Protein AF-A0A553V5G2-F1 (afdb_monomer_lite)

Secondary structure (DSSP, 8-state):
-HHHHHHHSTT---EEEE-GGG--HHHHHHHHSSS--EEEEPPPTTPPPBPPPPPPPTT--SPPPS--SBPPPHHHHHH-TT--EEEEEETTTTS--S-PEEEEEE--SS-STTSSSSSSSS--

Structure (mmCIF, N/CA/C/O backbone):
data_AF-A0A553V5G2-F1
#
_entry.id   AF-A0A553V5G2-F1
#
loop_
_atom_site.group_PDB
_atom_site.id
_atom_site.type_symbol
_atom_site.label_atom_id
_atom_site.label_alt_id
_atom_site.label_comp_id
_atom_site.label_asym_id
_atom_site.label_entity_id
_atom_site.label_seq_id
_atom_site.pdbx_PDB_ins_code
_atom_site.Cartn_x
_atom_site.Cartn_y
_atom_site.Cartn_z
_atom_site.occupancy
_atom_site.B_iso_or_equiv
_atom_site.auth_seq_id
_atom_site.auth_comp_id
_atom_site.auth_asym_id
_atom_site.auth_atom_id
_atom_site.pdbx_PDB_model_num
ATOM 1 N N . MET A 1 1 ? -8.246 16.675 7.932 1.00 86.81 1 MET A N 1
ATOM 2 C CA . MET A 1 1 ? -9.386 16.090 8.674 1.00 86.81 1 MET A CA 1
ATOM 3 C C . MET A 1 1 ? -9.028 14.809 9.432 1.00 86.81 1 MET A C 1
ATOM 5 O O . MET A 1 1 ? -9.095 14.841 10.649 1.00 86.81 1 MET A O 1
ATOM 9 N N . LEU A 1 2 ? -8.584 13.719 8.785 1.00 92.88 2 LEU A N 1
ATOM 10 C CA . LEU A 1 2 ? -8.361 12.416 9.460 1.00 92.88 2 LEU A CA 1
ATOM 11 C C . LEU A 1 2 ? -7.412 12.456 10.676 1.00 92.88 2 LEU A C 1
ATOM 13 O O . LEU A 1 2 ? -7.642 11.767 11.663 1.00 92.88 2 LEU A O 1
ATOM 17 N N . ARG A 1 3 ? -6.381 13.310 10.652 1.00 92.00 3 ARG A N 1
ATOM 18 C CA . ARG A 1 3 ? -5.480 13.520 11.802 1.00 92.00 3 ARG A CA 1
ATOM 19 C C . ARG A 1 3 ? -6.190 14.104 13.035 1.00 92.00 3 ARG A C 1
ATOM 21 O O . ARG A 1 3 ? -5.777 13.813 14.150 1.00 92.00 3 ARG A O 1
ATOM 28 N N . MET A 1 4 ? -7.255 14.891 12.852 1.00 93.94 4 MET A N 1
ATOM 29 C CA . MET A 1 4 ? -8.066 15.397 13.968 1.00 93.94 4 MET A CA 1
ATOM 30 C C . MET A 1 4 ? -8.860 14.262 14.615 1.00 93.94 4 MET A C 1
ATOM 32 O O . MET A 1 4 ? -8.794 14.101 15.826 1.00 93.94 4 MET A O 1
ATOM 36 N N . VAL A 1 5 ? -9.494 13.406 13.807 1.00 93.31 5 VAL A N 1
ATOM 37 C CA . VAL A 1 5 ? -10.190 12.202 14.296 1.00 93.31 5 VAL A CA 1
ATOM 38 C C . VAL A 1 5 ? -9.223 11.286 15.053 1.00 93.31 5 VAL A C 1
ATOM 40 O O . VAL A 1 5 ? -9.505 10.855 16.165 1.00 93.31 5 VAL A O 1
ATOM 43 N N . GLN A 1 6 ? -8.021 11.068 14.509 1.00 92.44 6 GLN A N 1
ATOM 44 C CA . GLN A 1 6 ? -6.974 10.284 15.170 1.00 92.44 6 GLN A CA 1
ATOM 45 C C . GLN A 1 6 ? -6.541 10.880 16.527 1.00 92.44 6 GLN A C 1
ATOM 47 O O . GLN A 1 6 ? -6.146 10.137 17.428 1.00 92.44 6 GLN A O 1
ATOM 52 N N . ARG A 1 7 ? -6.609 12.209 16.691 1.00 92.06 7 ARG A N 1
ATOM 53 C CA . ARG A 1 7 ? -6.340 12.890 17.966 1.00 92.06 7 ARG A CA 1
ATOM 54 C C . ARG A 1 7 ? -7.494 12.733 18.958 1.00 92.06 7 ARG A C 1
ATOM 56 O O . ARG A 1 7 ? -7.222 12.599 20.143 1.00 92.06 7 ARG A O 1
ATOM 63 N N . TRP A 1 8 ? -8.742 12.739 18.491 1.00 94.56 8 TRP A N 1
ATOM 64 C CA . TRP A 1 8 ? -9.925 12.537 19.337 1.00 94.56 8 TRP A CA 1
ATOM 65 C C . TRP A 1 8 ? -10.073 11.098 19.838 1.00 94.56 8 TRP A C 1
ATOM 67 O O . TRP A 1 8 ? -10.611 10.892 20.919 1.00 94.56 8 TRP A O 1
ATOM 77 N N . CYS A 1 9 ? -9.542 10.118 19.102 1.00 90.12 9 CYS A N 1
ATOM 78 C CA . CYS A 1 9 ? -9.523 8.709 19.500 1.00 90.12 9 CYS A CA 1
ATOM 79 C C . CYS A 1 9 ? -8.077 8.240 19.763 1.00 90.12 9 CYS A C 1
ATOM 81 O O . CYS A 1 9 ? -7.492 7.519 18.939 1.00 90.12 9 CYS A O 1
ATOM 83 N N . PRO A 1 10 ? -7.429 8.676 20.861 1.00 85.38 10 PRO A N 1
ATOM 84 C CA . PRO A 1 10 ? -6.105 8.177 21.219 1.00 85.38 10 PRO A CA 1
ATOM 85 C C . PRO A 1 10 ? -6.171 6.666 21.509 1.00 85.38 10 PRO A C 1
ATOM 87 O O . PRO A 1 10 ? -7.156 6.168 22.041 1.00 85.38 10 PRO A O 1
ATOM 90 N N . GLY A 1 11 ? -5.143 5.918 21.104 1.0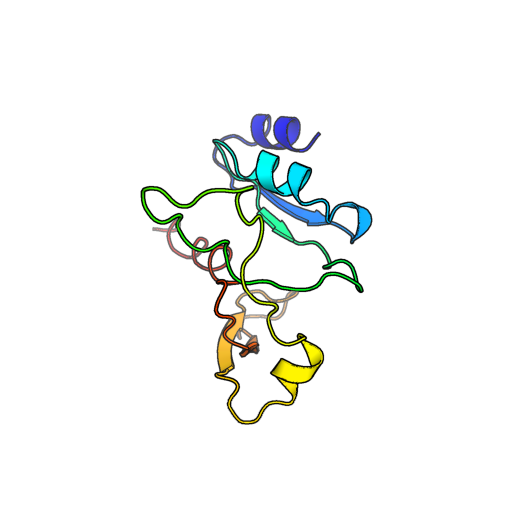0 85.50 11 GLY A N 1
ATOM 91 C CA . GLY A 1 11 ? -5.046 4.469 21.348 1.00 85.50 11 GLY A CA 1
ATOM 92 C C . GLY A 1 11 ? -5.757 3.562 20.335 1.00 85.50 11 GLY A C 1
ATOM 93 O O . GLY A 1 11 ? -5.376 2.404 20.209 1.00 85.50 11 GLY A O 1
ATOM 94 N N . GLN A 1 12 ? -6.709 4.069 19.547 1.00 88.31 12 GLN A N 1
ATOM 95 C CA . GLN A 1 12 ? -7.365 3.264 18.510 1.00 88.31 12 GLN A CA 1
ATOM 96 C C . GLN A 1 12 ? -6.641 3.344 17.160 1.00 88.31 12 GLN A C 1
ATOM 98 O O . GLN A 1 12 ? -6.103 4.394 16.770 1.00 88.31 12 GLN A O 1
ATOM 103 N N . GLN A 1 13 ? -6.642 2.217 16.442 1.00 89.25 13 GLN A N 1
ATOM 104 C CA . GLN A 1 13 ? -6.264 2.164 15.033 1.00 89.25 13 GLN A CA 1
ATOM 105 C C . GLN A 1 13 ? -7.403 2.733 14.189 1.00 89.25 13 GLN A C 1
ATOM 107 O O . GLN A 1 13 ? -8.555 2.336 14.341 1.00 89.25 13 GLN A O 1
ATOM 112 N N . LEU A 1 14 ? -7.080 3.665 13.293 1.00 92.19 14 LEU A N 1
ATOM 113 C CA . LEU A 1 14 ? -8.067 4.262 12.402 1.00 92.19 14 LEU A CA 1
ATOM 114 C C . LEU A 1 14 ? -7.995 3.577 11.034 1.00 92.19 14 LEU A C 1
ATOM 116 O O . LEU A 1 14 ? -6.983 3.690 10.337 1.00 92.19 14 LEU A O 1
ATOM 120 N N . VAL A 1 15 ? -9.082 2.899 10.662 1.00 91.81 15 VAL A N 1
ATOM 121 C CA . VAL A 1 15 ? -9.293 2.317 9.332 1.00 91.81 15 VAL A CA 1
ATOM 122 C C . VAL A 1 15 ? -10.403 3.102 8.640 1.00 91.81 15 VAL A C 1
ATOM 124 O O . VAL A 1 15 ? -11.504 3.221 9.167 1.00 91.81 15 VAL A O 1
ATOM 127 N N . VAL A 1 16 ? -10.113 3.667 7.470 1.00 92.06 16 VAL A N 1
ATOM 128 C CA . VAL A 1 16 ? -11.028 4.535 6.720 1.00 92.06 16 VAL A CA 1
ATOM 129 C C . VAL A 1 16 ? -11.345 3.889 5.383 1.00 92.06 16 VAL A C 1
ATOM 131 O O . VAL A 1 16 ? -10.434 3.583 4.619 1.00 92.06 16 VAL A O 1
ATOM 134 N N . VAL A 1 17 ? -12.628 3.726 5.073 1.00 92.00 17 VAL A N 1
ATOM 135 C CA . VAL A 1 17 ? -13.075 3.347 3.729 1.00 92.00 17 VAL A CA 1
ATOM 136 C C . VAL A 1 17 ? -13.420 4.622 2.968 1.00 92.00 17 VAL A C 1
ATOM 138 O O . VAL A 1 17 ? -14.223 5.424 3.437 1.00 92.00 17 VAL A O 1
ATOM 141 N N . ALA A 1 18 ? -12.791 4.827 1.816 1.00 90.19 18 ALA A N 1
ATOM 142 C CA . ALA A 1 18 ? -12.970 6.017 0.994 1.00 90.19 18 ALA A CA 1
ATOM 143 C C . ALA A 1 18 ? -13.219 5.637 -0.469 1.00 90.19 18 ALA A C 1
ATOM 145 O O . ALA A 1 18 ? -12.815 4.570 -0.938 1.00 90.19 18 ALA A O 1
ATOM 146 N N . ASP A 1 19 ? -13.866 6.521 -1.224 1.00 89.50 19 ASP A N 1
ATOM 147 C CA . ASP A 1 19 ? -14.010 6.326 -2.664 1.00 89.50 19 ASP A CA 1
ATOM 148 C C . ASP A 1 19 ? -12.674 6.546 -3.412 1.00 89.50 19 ASP A C 1
ATOM 150 O O . ASP A 1 19 ? -11.639 6.865 -2.822 1.00 89.50 19 ASP A O 1
ATOM 154 N N . GLY A 1 20 ? -12.693 6.359 -4.736 1.00 84.06 20 GLY A N 1
ATOM 155 C CA . GLY A 1 20 ? -11.501 6.465 -5.583 1.00 84.06 20 GLY A CA 1
ATOM 156 C C . GLY A 1 20 ? -10.965 7.891 -5.768 1.00 84.06 20 GLY A C 1
ATOM 157 O O . GLY A 1 20 ? -9.848 8.047 -6.259 1.00 84.06 20 GLY A O 1
ATOM 158 N N . THR A 1 21 ? -11.704 8.934 -5.371 1.00 86.75 21 THR A N 1
ATOM 159 C CA . THR A 1 21 ? -11.198 10.320 -5.403 1.00 86.75 21 THR A CA 1
ATOM 160 C C . THR A 1 21 ? -10.061 10.518 -4.397 1.00 86.75 21 THR A C 1
ATOM 162 O O . THR A 1 21 ? -9.148 11.307 -4.638 1.00 86.75 21 THR A O 1
ATOM 165 N N . TYR A 1 22 ? -10.037 9.702 -3.338 1.00 87.75 22 TYR A N 1
ATOM 166 C CA . TYR A 1 22 ? -8.994 9.671 -2.312 1.00 87.75 22 TYR A CA 1
ATOM 167 C C . TYR A 1 22 ? -7.802 8.758 -2.653 1.00 87.75 22 TYR A C 1
ATOM 169 O O . TYR A 1 22 ? -6.875 8.627 -1.850 1.00 87.75 22 TYR A O 1
ATOM 177 N N . ALA A 1 23 ? -7.766 8.153 -3.848 1.00 85.00 23 ALA A N 1
ATOM 178 C CA . ALA A 1 23 ? -6.636 7.358 -4.333 1.00 85.00 23 ALA A CA 1
ATOM 179 C C . ALA A 1 23 ? -5.470 8.253 -4.809 1.00 85.00 23 ALA A C 1
ATOM 181 O O . ALA A 1 23 ? -5.086 8.248 -5.983 1.00 85.00 23 ALA A O 1
ATOM 182 N N . MET A 1 24 ? -4.925 9.059 -3.891 1.00 87.50 24 MET A N 1
ATOM 183 C CA . MET A 1 24 ? -3.822 9.992 -4.129 1.00 87.50 24 MET A CA 1
ATOM 184 C C . MET A 1 24 ? -2.570 9.546 -3.371 1.00 87.50 24 MET A C 1
ATOM 186 O O . MET A 1 24 ? -2.526 9.604 -2.143 1.00 87.50 24 MET A O 1
ATOM 190 N N . ILE A 1 25 ? -1.531 9.141 -4.107 1.00 84.31 25 ILE A N 1
ATOM 191 C CA . ILE A 1 25 ? -0.329 8.490 -3.551 1.00 84.31 25 ILE A CA 1
ATOM 192 C C . ILE A 1 25 ? 0.346 9.355 -2.482 1.00 84.31 25 ILE A C 1
ATOM 194 O O . ILE A 1 25 ? 0.610 8.871 -1.386 1.00 84.31 25 ILE A O 1
ATOM 198 N N . ALA A 1 26 ? 0.577 10.642 -2.760 1.00 88.00 26 ALA A N 1
ATOM 199 C CA . ALA A 1 26 ? 1.240 11.541 -1.812 1.00 88.00 26 ALA A CA 1
ATOM 200 C C . ALA A 1 26 ? 0.435 11.718 -0.512 1.00 88.00 26 ALA A C 1
ATOM 202 O O . ALA A 1 26 ? 0.992 11.731 0.584 1.00 88.00 26 ALA A O 1
ATOM 203 N N . TRP A 1 27 ? -0.891 11.810 -0.623 1.00 90.25 27 TRP A N 1
ATOM 204 C CA . TRP A 1 27 ? -1.772 11.935 0.533 1.00 90.25 27 TRP A CA 1
ATOM 205 C C . TRP A 1 27 ? -1.785 10.650 1.367 1.00 90.25 27 TRP A C 1
ATOM 207 O O . TRP A 1 27 ? -1.577 10.712 2.577 1.00 90.25 27 TRP A O 1
ATOM 217 N N . LEU A 1 28 ? -1.930 9.489 0.722 1.00 89.75 28 LEU A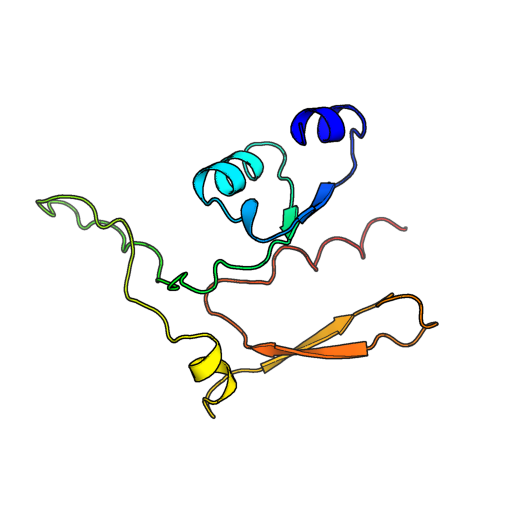 N 1
ATOM 218 C CA . LEU A 1 28 ? -1.870 8.182 1.382 1.00 89.75 28 LEU A CA 1
ATOM 219 C C . LEU A 1 28 ? -0.515 7.958 2.069 1.00 89.75 28 LEU A C 1
ATOM 221 O O . LEU A 1 28 ? -0.481 7.548 3.227 1.00 89.75 28 LEU A O 1
ATOM 225 N N . HIS A 1 29 ? 0.592 8.306 1.410 1.00 88.75 29 HIS A N 1
ATOM 226 C CA . HIS A 1 29 ? 1.937 8.232 1.984 1.00 88.75 29 HIS A CA 1
ATOM 227 C C . HIS A 1 29 ? 2.077 9.095 3.247 1.00 88.75 29 HIS A C 1
ATOM 229 O O . HIS A 1 29 ? 2.629 8.648 4.253 1.00 88.75 29 HIS A O 1
ATOM 235 N N . ASN A 1 30 ? 1.522 10.311 3.240 1.00 90.94 30 ASN A N 1
ATOM 236 C CA . ASN A 1 30 ? 1.531 11.198 4.407 1.00 90.94 30 ASN A CA 1
ATOM 237 C C . ASN A 1 30 ? 0.716 10.644 5.587 1.00 90.94 30 ASN A C 1
ATOM 239 O O . ASN A 1 30 ? 1.035 10.920 6.748 1.00 90.94 30 ASN A O 1
ATOM 243 N N . LEU A 1 31 ? -0.327 9.855 5.321 1.00 92.31 31 LEU A N 1
ATOM 244 C CA . LEU A 1 31 ? -1.115 9.189 6.359 1.00 92.31 31 LEU A CA 1
ATOM 245 C C . LEU A 1 31 ? -0.390 8.003 7.007 1.00 92.31 31 LEU A C 1
ATOM 247 O O . LEU A 1 31 ? -0.707 7.670 8.146 1.00 92.31 31 LEU A O 1
ATOM 251 N N . GLN A 1 32 ? 0.605 7.417 6.336 1.00 89.69 32 GLN A N 1
ATOM 252 C CA . GLN A 1 32 ? 1.436 6.343 6.897 1.00 89.69 32 GLN A CA 1
ATOM 253 C C . GLN A 1 32 ? 2.512 6.850 7.869 1.00 89.69 32 GLN A C 1
ATOM 255 O O . GLN A 1 32 ? 3.077 6.074 8.630 1.00 89.69 32 GLN A O 1
ATOM 260 N N . GLN A 1 33 ? 2.788 8.156 7.894 1.00 86.69 33 GLN A N 1
ATOM 261 C CA . GLN A 1 33 ? 3.851 8.712 8.732 1.00 86.69 33 GLN A CA 1
ATOM 262 C C . GLN A 1 33 ? 3.457 8.748 10.218 1.00 86.69 33 GLN A C 1
ATOM 264 O O . GLN A 1 33 ? 2.336 9.144 10.564 1.00 86.69 33 GLN A O 1
ATOM 269 N N . ARG A 1 34 ? 4.420 8.442 11.100 1.00 84.69 34 ARG A N 1
ATOM 270 C CA . ARG A 1 34 ? 4.343 8.492 12.578 1.00 84.69 34 ARG A CA 1
ATOM 271 C C . ARG A 1 34 ? 3.309 7.548 13.200 1.00 84.69 34 ARG A C 1
ATOM 273 O O . ARG A 1 34 ? 3.674 6.538 13.780 1.00 84.69 34 ARG A O 1
ATOM 280 N N . ARG A 1 35 ? 2.024 7.896 13.099 1.00 88.94 35 ARG A N 1
ATOM 281 C CA . ARG A 1 35 ? 0.886 7.103 13.586 1.00 88.94 35 ARG A CA 1
ATOM 282 C C . ARG A 1 35 ? 0.031 6.741 12.366 1.00 88.94 35 ARG A C 1
ATOM 284 O O . ARG A 1 35 ? -0.751 7.599 11.937 1.00 88.94 35 ARG A O 1
ATOM 291 N N . PRO A 1 36 ? 0.225 5.554 11.762 1.00 91.12 36 PRO A N 1
ATOM 292 C CA . PRO A 1 36 ? -0.405 5.197 10.495 1.00 91.12 36 PRO A CA 1
ATOM 293 C C . PRO A 1 36 ? -1.936 5.231 10.559 1.00 91.12 36 PRO A C 1
ATOM 295 O O . PRO A 1 36 ? -2.535 4.861 11.570 1.00 91.12 36 PRO A O 1
ATOM 298 N N . ILE A 1 37 ? -2.567 5.686 9.475 1.00 93.06 37 ILE A N 1
ATOM 299 C CA . ILE A 1 37 ? -4.010 5.551 9.231 1.00 93.06 37 ILE A CA 1
ATOM 300 C C . ILE A 1 37 ? -4.178 4.635 8.023 1.00 93.06 37 ILE A C 1
ATOM 302 O O . ILE A 1 37 ? -3.669 4.938 6.942 1.00 93.06 37 ILE A O 1
ATOM 306 N N . THR A 1 38 ? -4.895 3.528 8.192 1.00 92.38 38 THR A N 1
ATOM 307 C CA . THR A 1 38 ? -5.162 2.592 7.098 1.00 92.38 38 THR A CA 1
ATOM 308 C C . THR A 1 38 ? -6.315 3.129 6.268 1.00 92.38 38 THR A C 1
ATOM 310 O O . THR A 1 38 ? -7.404 3.345 6.791 1.00 92.38 38 THR A O 1
ATOM 313 N N . VAL A 1 39 ? -6.095 3.345 4.972 1.00 91.38 39 VAL A N 1
ATOM 314 C CA . VAL A 1 39 ? -7.150 3.789 4.054 1.00 91.38 39 VAL A CA 1
ATOM 315 C C . VAL A 1 39 ? -7.404 2.703 3.023 1.00 91.38 39 VAL A C 1
ATOM 317 O O . VAL A 1 39 ? -6.516 2.339 2.255 1.00 91.38 39 VAL A O 1
ATOM 320 N N . ILE A 1 40 ? -8.633 2.204 2.999 1.00 90.06 40 ILE A N 1
ATOM 321 C CA . ILE A 1 40 ? -9.137 1.284 1.989 1.00 90.06 40 ILE A CA 1
ATOM 322 C C . ILE A 1 40 ? -9.867 2.136 0.957 1.00 90.06 40 ILE A C 1
ATOM 324 O O . ILE A 1 40 ? -10.944 2.668 1.214 1.00 90.06 40 ILE A O 1
ATOM 328 N N . THR A 1 41 ? -9.260 2.292 -0.213 1.00 87.44 41 THR A N 1
ATOM 329 C CA . THR A 1 41 ? -9.840 3.037 -1.332 1.00 87.44 41 THR A CA 1
ATOM 330 C C . THR A 1 41 ? -9.790 2.202 -2.601 1.00 87.44 41 THR A C 1
ATOM 332 O O . THR A 1 41 ? -8.962 1.300 -2.747 1.00 87.44 41 THR A O 1
ATOM 335 N N . ARG A 1 42 ? -10.698 2.491 -3.533 1.00 82.81 42 ARG A N 1
ATOM 336 C CA . ARG A 1 42 ? -10.658 1.897 -4.869 1.00 82.81 42 ARG A CA 1
ATOM 337 C C . ARG A 1 42 ? -9.407 2.396 -5.594 1.00 82.81 42 ARG A C 1
ATOM 339 O O . ARG A 1 42 ? -9.179 3.601 -5.670 1.00 82.81 42 ARG A O 1
ATOM 346 N N . LEU A 1 43 ? -8.625 1.481 -6.170 1.00 71.31 43 LEU A N 1
ATOM 347 C CA . LEU A 1 43 ? -7.550 1.850 -7.095 1.00 71.31 43 LEU A CA 1
ATOM 348 C C . LEU A 1 43 ? -8.127 2.658 -8.264 1.00 71.31 43 LEU A C 1
ATOM 350 O O . LEU A 1 43 ? -9.221 2.363 -8.753 1.00 71.31 43 LEU A O 1
ATOM 354 N N . ARG A 1 44 ? -7.380 3.663 -8.741 1.00 71.31 44 ARG A N 1
ATOM 355 C CA . ARG A 1 44 ? -7.736 4.353 -9.989 1.00 71.31 44 ARG A CA 1
ATOM 356 C C . ARG A 1 44 ? -7.748 3.308 -11.105 1.00 71.31 44 ARG A C 1
ATOM 358 O O . ARG A 1 44 ? -6.788 2.552 -11.236 1.00 71.31 44 ARG A O 1
ATOM 365 N N . LEU A 1 45 ? -8.814 3.273 -11.904 1.00 65.38 45 LEU A N 1
ATOM 366 C CA . LEU A 1 45 ? -9.020 2.267 -12.959 1.00 65.38 45 LEU A CA 1
ATOM 367 C C . LEU A 1 45 ? -7.856 2.205 -13.969 1.00 65.38 45 LEU A C 1
ATOM 369 O O . LEU A 1 45 ? -7.610 1.172 -14.578 1.00 65.38 45 LEU A O 1
ATOM 373 N N . ASN A 1 46 ? -7.115 3.305 -14.114 1.00 71.75 46 ASN A N 1
ATOM 374 C CA . ASN A 1 46 ? -5.960 3.446 -14.996 1.00 71.75 46 ASN A CA 1
ATOM 375 C C . ASN A 1 46 ? -4.599 3.375 -14.273 1.00 71.75 46 ASN A C 1
ATOM 377 O O . ASN A 1 46 ? -3.576 3.723 -14.863 1.00 71.75 46 ASN A O 1
ATOM 381 N N . ALA A 1 47 ? -4.557 2.957 -13.005 1.00 76.44 47 ALA A N 1
ATOM 382 C CA . ALA A 1 47 ? -3.298 2.768 -12.296 1.00 76.44 47 ALA A CA 1
ATOM 383 C C . ALA A 1 47 ? -2.570 1.519 -12.818 1.00 76.44 47 ALA A C 1
ATOM 385 O O . ALA A 1 47 ? -3.125 0.422 -12.852 1.00 76.44 47 ALA A O 1
ATOM 386 N N . ALA A 1 48 ? -1.302 1.682 -13.195 1.00 85.56 48 ALA A N 1
ATOM 387 C CA . ALA A 1 48 ? -0.401 0.565 -13.456 1.00 85.56 48 ALA A CA 1
ATOM 388 C C . ALA A 1 48 ? 0.407 0.247 -12.192 1.00 85.56 48 ALA A C 1
ATOM 390 O O . ALA A 1 48 ? 0.886 1.158 -11.515 1.00 85.56 48 ALA A O 1
ATOM 391 N N . LEU A 1 49 ? 0.563 -1.043 -11.895 1.00 84.81 49 LEU A N 1
ATOM 392 C CA . LEU A 1 49 ? 1.422 -1.528 -10.820 1.00 84.81 49 LEU A CA 1
ATOM 393 C C . LEU A 1 49 ? 2.861 -1.656 -11.331 1.00 84.81 49 LEU A C 1
ATOM 395 O O . LEU A 1 49 ? 3.082 -2.058 -12.475 1.00 84.81 49 LEU A O 1
ATOM 399 N N . TYR A 1 50 ? 3.826 -1.311 -10.485 1.00 87.25 50 TYR A N 1
ATOM 400 C CA . TYR A 1 50 ? 5.254 -1.395 -10.781 1.00 87.25 50 TYR A CA 1
ATOM 401 C C . TYR A 1 50 ? 5.989 -2.035 -9.611 1.00 87.25 50 TYR A C 1
ATOM 403 O O . TYR A 1 50 ? 5.540 -1.939 -8.469 1.00 87.25 50 TYR A O 1
ATOM 411 N N . GLU A 1 51 ? 7.130 -2.644 -9.904 1.00 88.44 51 GLU A N 1
ATOM 412 C CA . GLU A 1 51 ? 8.114 -3.012 -8.895 1.00 88.44 51 GLU A CA 1
ATOM 413 C C . GLU A 1 51 ? 8.698 -1.768 -8.204 1.00 88.44 51 GLU A C 1
ATOM 415 O O . GLU A 1 51 ? 8.629 -0.660 -8.761 1.00 88.44 51 GLU A O 1
ATOM 420 N N . PRO A 1 52 ? 9.281 -1.911 -6.997 1.00 86.00 52 PRO A N 1
ATOM 421 C CA . PRO A 1 52 ? 10.020 -0.836 -6.365 1.00 86.00 52 PRO A CA 1
ATOM 422 C C . PRO A 1 52 ? 11.163 -0.423 -7.289 1.00 86.00 52 PRO A C 1
ATOM 424 O O . PRO A 1 52 ? 11.668 -1.227 -8.076 1.00 86.00 52 PRO A O 1
ATOM 427 N N . ALA A 1 53 ? 11.560 0.845 -7.216 1.00 89.19 53 ALA A N 1
ATOM 428 C CA . ALA A 1 53 ? 12.752 1.276 -7.927 1.00 89.19 53 ALA A CA 1
ATOM 429 C C . ALA A 1 53 ? 13.952 0.431 -7.453 1.00 89.19 53 ALA A C 1
ATOM 431 O O . ALA A 1 53 ? 14.101 0.250 -6.241 1.00 89.19 53 ALA A O 1
ATOM 432 N N . PRO A 1 54 ? 14.779 -0.099 -8.371 1.00 86.12 54 PRO A N 1
ATOM 433 C CA . PRO A 1 54 ? 15.963 -0.854 -7.987 1.00 86.12 54 PRO A CA 1
ATOM 434 C C . PRO A 1 54 ? 16.926 0.034 -7.194 1.00 86.12 54 PRO A C 1
ATOM 436 O O . PRO A 1 54 ? 16.990 1.249 -7.415 1.00 86.12 54 PRO A O 1
ATOM 439 N N . GLU A 1 55 ? 17.686 -0.576 -6.285 1.00 89.25 55 GLU A N 1
ATOM 440 C CA . GLU A 1 55 ? 18.754 0.129 -5.583 1.00 89.25 55 GLU A CA 1
ATOM 441 C C . GLU A 1 55 ? 19.786 0.666 -6.575 1.00 89.25 55 GLU A C 1
ATOM 443 O O . GLU A 1 55 ? 20.083 0.064 -7.611 1.00 89.25 55 GLU A O 1
ATOM 448 N N . ARG A 1 56 ? 20.317 1.848 -6.268 1.00 87.38 56 ARG A N 1
ATOM 449 C CA . ARG A 1 56 ? 21.276 2.518 -7.139 1.00 87.38 56 ARG A CA 1
ATOM 450 C C . ARG A 1 56 ? 22.650 1.880 -6.977 1.00 87.38 56 ARG A C 1
ATOM 452 O O . ARG A 1 56 ? 23.140 1.758 -5.857 1.00 87.38 56 ARG A O 1
ATOM 459 N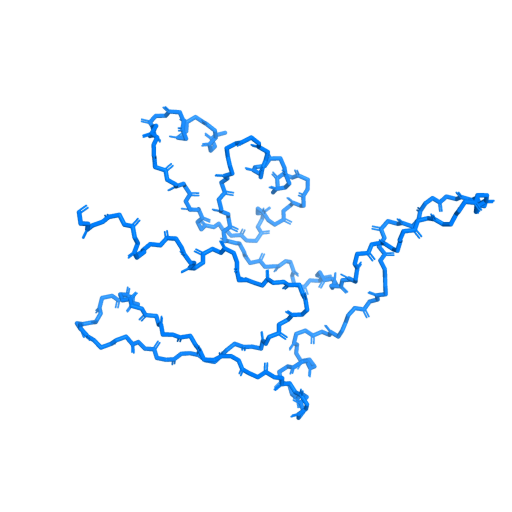 N . ALA A 1 57 ? 23.308 1.573 -8.090 1.00 87.56 57 ALA A N 1
ATOM 460 C CA . ALA A 1 57 ? 24.704 1.161 -8.053 1.00 87.56 57 ALA A CA 1
ATOM 461 C C . ALA A 1 57 ? 25.620 2.359 -7.748 1.00 87.56 57 ALA A C 1
ATOM 463 O O . ALA A 1 57 ? 25.384 3.488 -8.197 1.00 87.56 57 ALA A O 1
ATOM 464 N N . VAL A 1 58 ? 26.692 2.111 -6.995 1.00 90.38 58 VAL A N 1
ATOM 465 C CA . VAL A 1 58 ? 27.719 3.123 -6.715 1.00 90.38 58 VAL A CA 1
ATOM 466 C C . VAL A 1 58 ? 28.306 3.616 -8.043 1.00 90.38 58 VAL A C 1
ATOM 468 O O . VAL A 1 58 ? 28.682 2.819 -8.896 1.00 90.38 58 VAL A O 1
ATOM 471 N N . GLY A 1 59 ? 28.338 4.936 -8.244 1.00 90.44 59 GLY A N 1
ATOM 472 C CA . GLY A 1 59 ? 28.833 5.553 -9.482 1.00 90.44 59 GLY A CA 1
ATOM 473 C C . GLY A 1 59 ? 27.840 5.581 -10.653 1.00 90.44 59 GLY A C 1
ATOM 474 O O . GLY A 1 59 ? 28.163 6.130 -11.702 1.00 90.44 59 GLY A O 1
ATOM 475 N N . GLN A 1 60 ? 26.618 5.056 -10.497 1.00 88.38 60 GLN A N 1
ATOM 476 C CA . GLN A 1 60 ? 25.609 5.089 -11.559 1.00 88.38 60 GLN A CA 1
ATOM 477 C C . GLN A 1 60 ? 25.207 6.534 -11.888 1.00 88.38 60 GLN A C 1
ATOM 479 O O . GLN A 1 60 ? 24.579 7.214 -11.069 1.00 88.38 60 GLN A O 1
ATOM 484 N N . MET A 1 61 ? 25.556 7.005 -13.086 1.00 89.19 61 MET A N 1
ATOM 485 C CA . MET A 1 61 ? 25.230 8.350 -13.568 1.00 89.19 61 MET A CA 1
ATOM 486 C C . MET A 1 61 ? 23.783 8.443 -14.075 1.00 89.19 61 MET A C 1
ATOM 488 O O . MET A 1 61 ? 23.212 7.468 -14.558 1.00 89.19 61 MET A O 1
ATOM 492 N N . GLY A 1 62 ? 23.197 9.639 -13.981 1.00 90.00 62 GLY A N 1
ATOM 493 C CA . GLY A 1 62 ? 21.849 9.933 -14.477 1.00 90.00 62 GLY A CA 1
ATOM 494 C C . GLY A 1 62 ? 20.780 10.082 -13.390 1.00 90.00 62 GLY A C 1
ATOM 495 O O . GLY A 1 62 ? 21.048 10.000 -12.187 1.00 90.00 62 GLY A O 1
ATOM 496 N N . ARG A 1 63 ? 19.548 10.365 -13.836 1.00 90.25 63 ARG A N 1
ATOM 497 C CA . ARG A 1 63 ? 18.388 10.586 -12.962 1.00 90.25 63 ARG A CA 1
ATOM 498 C C . ARG A 1 63 ? 17.978 9.269 -12.285 1.00 90.25 63 ARG A C 1
ATOM 500 O O . ARG A 1 63 ? 17.842 8.269 -12.986 1.00 90.25 63 ARG A O 1
ATOM 507 N N . PRO A 1 64 ? 17.708 9.266 -10.966 1.00 87.88 64 PRO A N 1
ATOM 508 C CA . PRO A 1 64 ? 17.194 8.084 -10.285 1.00 87.88 64 PRO A CA 1
ATOM 509 C C . PRO A 1 64 ? 15.898 7.566 -10.918 1.00 87.88 64 PRO A C 1
ATOM 511 O O . PRO A 1 64 ? 14.997 8.347 -11.247 1.00 87.88 64 PRO A O 1
ATOM 514 N N . TRP A 1 65 ? 15.791 6.245 -11.047 1.00 85.12 65 TRP A N 1
ATOM 515 C CA . TRP A 1 65 ? 14.538 5.594 -11.410 1.00 85.12 65 TRP A CA 1
ATOM 516 C C . TRP A 1 65 ? 13.510 5.803 -10.297 1.00 85.12 65 TRP A C 1
ATOM 518 O O . TRP A 1 65 ? 13.803 5.608 -9.123 1.00 85.12 65 TRP A O 1
ATOM 528 N N . LEU A 1 66 ? 12.293 6.203 -10.670 1.00 86.81 66 LEU A N 1
ATOM 529 C CA . LEU A 1 66 ? 11.190 6.386 -9.716 1.00 86.81 66 LEU A CA 1
ATOM 530 C C . LEU A 1 66 ? 10.359 5.110 -9.514 1.00 86.81 66 LEU A C 1
ATOM 532 O O . LEU A 1 66 ? 9.562 5.039 -8.584 1.00 86.81 66 LEU A O 1
ATOM 536 N N . LYS A 1 67 ? 10.499 4.131 -10.412 1.00 88.00 67 LYS A N 1
ATOM 537 C CA . LYS A 1 67 ? 9.726 2.885 -10.454 1.00 88.00 67 LYS A CA 1
ATOM 538 C C . LYS A 1 67 ? 10.559 1.782 -11.105 1.00 88.00 67 LYS A C 1
ATOM 540 O O . LYS A 1 67 ? 11.389 2.091 -11.960 1.00 88.00 67 LYS A O 1
ATOM 545 N N . GLY A 1 68 ? 10.323 0.536 -10.709 1.00 90.06 68 GLY A N 1
ATOM 546 C CA . GLY A 1 68 ? 10.876 -0.649 -11.359 1.00 90.06 68 GLY A CA 1
ATOM 547 C C . GLY A 1 68 ? 10.044 -1.084 -12.568 1.00 90.06 68 GLY A C 1
ATOM 548 O O . GLY A 1 68 ? 9.338 -0.277 -13.186 1.00 90.06 68 GLY A O 1
ATOM 549 N N . ASN A 1 69 ? 10.110 -2.373 -12.903 1.00 90.94 69 ASN A N 1
ATOM 550 C CA . ASN A 1 69 ? 9.386 -2.924 -14.045 1.00 90.94 69 ASN A CA 1
ATOM 551 C C . ASN A 1 69 ? 7.873 -2.877 -13.833 1.00 90.94 69 ASN A C 1
ATOM 553 O O . ASN A 1 69 ? 7.370 -2.917 -12.711 1.00 90.94 69 ASN A O 1
ATOM 557 N N . ARG A 1 70 ? 7.123 -2.790 -14.932 1.00 89.50 70 ARG A N 1
ATOM 558 C CA . ARG A 1 70 ? 5.661 -2.842 -14.884 1.00 89.50 70 ARG A CA 1
ATOM 559 C C . ARG A 1 70 ? 5.211 -4.261 -14.534 1.00 89.50 70 ARG A C 1
ATOM 561 O O . ARG A 1 70 ? 5.603 -5.210 -15.204 1.00 89.50 70 ARG A O 1
ATOM 568 N N . LEU A 1 71 ? 4.341 -4.385 -13.536 1.00 88.88 71 LEU A N 1
ATOM 569 C CA . LEU A 1 71 ? 3.700 -5.649 -13.188 1.00 88.88 71 LEU A CA 1
ATOM 570 C C . LEU A 1 71 ? 2.521 -5.988 -14.124 1.00 88.88 71 LEU A C 1
ATOM 572 O O . LEU A 1 71 ? 1.930 -5.080 -14.725 1.00 88.88 71 LEU A O 1
ATOM 576 N N . PRO A 1 72 ? 2.112 -7.274 -14.187 1.00 87.62 72 PRO A N 1
ATOM 577 C CA . PRO A 1 72 ? 0.879 -7.692 -14.850 1.00 87.62 72 PRO A CA 1
ATOM 578 C C . PRO A 1 72 ? -0.357 -6.947 -14.328 1.00 87.62 72 PRO A C 1
ATOM 580 O O . PRO A 1 72 ? -0.426 -6.527 -13.170 1.00 87.62 72 PRO A O 1
ATOM 583 N N . THR A 1 73 ? -1.366 -6.790 -15.185 1.00 86.25 73 THR A N 1
ATOM 584 C CA . THR A 1 73 ? -2.650 -6.210 -14.768 1.00 86.25 73 THR A CA 1
ATOM 585 C C . THR A 1 73 ? -3.395 -7.190 -13.867 1.00 86.25 73 THR A C 1
ATOM 587 O O . THR A 1 73 ? -3.313 -8.399 -14.074 1.00 86.25 73 THR A O 1
ATOM 590 N N . LEU A 1 74 ? -4.201 -6.689 -12.925 1.00 82.75 74 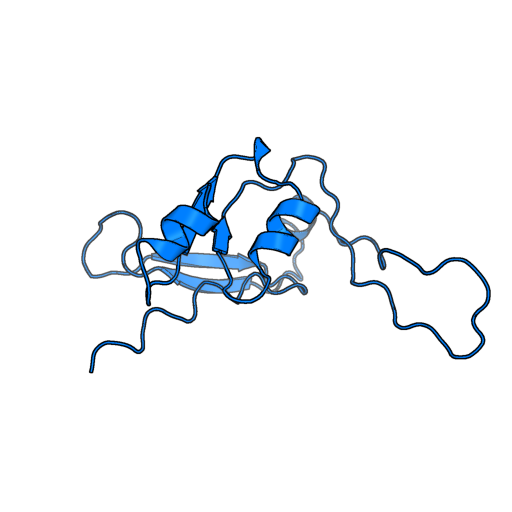LEU A N 1
ATOM 591 C CA . LEU A 1 74 ? -5.008 -7.554 -12.052 1.00 82.75 74 LEU A CA 1
ATOM 592 C C . LEU A 1 74 ? -5.919 -8.502 -12.852 1.00 82.75 74 LEU A C 1
ATOM 594 O O . LEU A 1 74 ? -6.077 -9.657 -12.471 1.00 82.75 74 LEU A O 1
ATOM 598 N N . ALA A 1 75 ? -6.455 -8.040 -13.988 1.00 85.88 75 ALA A N 1
ATOM 599 C CA . ALA A 1 75 ? -7.239 -8.872 -14.898 1.00 85.88 75 ALA A CA 1
ATOM 600 C C . ALA A 1 75 ? -6.420 -10.049 -15.453 1.00 85.88 75 ALA A C 1
ATOM 602 O O . ALA A 1 75 ? -6.886 -11.184 -15.419 1.00 85.88 75 ALA A O 1
ATOM 603 N N . SER A 1 76 ? -5.182 -9.800 -15.897 1.00 88.44 76 SER A N 1
ATOM 604 C CA . SER A 1 76 ? -4.286 -10.870 -16.355 1.00 88.44 76 SER A CA 1
ATOM 605 C C . SER A 1 76 ? -3.877 -11.814 -15.220 1.00 88.44 76 SER A C 1
ATOM 607 O O . SER A 1 76 ? -3.867 -13.024 -15.410 1.00 88.44 76 SER A O 1
ATOM 609 N N . THR A 1 77 ? -3.624 -11.290 -14.014 1.00 86.62 77 THR A N 1
ATOM 610 C CA . THR A 1 77 ? -3.266 -12.099 -12.841 1.00 86.62 77 THR A CA 1
ATOM 611 C C . THR A 1 77 ? -4.391 -13.051 -12.445 1.00 86.62 77 THR A C 1
ATOM 613 O O . THR A 1 77 ? -4.131 -14.206 -12.135 1.00 86.62 77 THR A O 1
ATOM 616 N N . VAL A 1 78 ? -5.650 -12.611 -12.479 1.00 87.75 78 VAL A N 1
ATOM 617 C CA . VAL A 1 78 ? -6.790 -13.480 -12.139 1.00 87.75 78 VAL A CA 1
ATOM 618 C C . VAL A 1 78 ? -6.938 -14.652 -13.120 1.00 87.75 78 VAL A C 1
ATOM 620 O O . VAL A 1 78 ? -7.377 -15.719 -12.703 1.00 87.75 78 VAL A O 1
ATOM 623 N N . GLN A 1 79 ? -6.550 -14.476 -14.387 1.00 90.12 79 GLN A N 1
ATOM 624 C CA . GLN A 1 79 ? -6.645 -15.516 -15.422 1.00 90.12 79 GLN A CA 1
ATOM 625 C C . GLN A 1 79 ? -5.394 -16.400 -15.534 1.00 90.12 79 GLN A C 1
ATOM 627 O O . GLN A 1 79 ? -5.436 -17.449 -16.171 1.00 90.12 79 GLN A O 1
ATOM 632 N N . ALA A 1 80 ? -4.269 -15.991 -14.946 1.00 89.81 80 ALA A N 1
ATOM 633 C CA . ALA A 1 80 ? -3.031 -16.749 -15.039 1.00 89.81 80 ALA A CA 1
ATOM 634 C C . ALA A 1 80 ? -3.106 -18.042 -14.205 1.00 89.81 80 ALA A C 1
ATOM 636 O O . ALA A 1 80 ? -3.384 -18.019 -13.005 1.00 89.81 80 ALA A O 1
ATOM 637 N N . SER A 1 81 ? -2.801 -19.179 -14.836 1.00 89.12 81 SER A N 1
ATOM 638 C CA . SER A 1 81 ? -2.807 -20.503 -14.196 1.00 89.12 81 SER A CA 1
ATOM 639 C C . SER A 1 81 ? -1.756 -20.635 -13.091 1.00 89.12 81 SER A C 1
ATOM 641 O O . SER A 1 81 ? -1.970 -21.347 -12.115 1.00 89.12 81 SER A O 1
ATOM 643 N N . GLY A 1 82 ? -0.641 -19.908 -13.217 1.00 88.75 82 GLY A N 1
ATOM 644 C CA . GLY A 1 82 ? 0.429 -19.855 -12.218 1.00 88.75 82 GLY A CA 1
ATOM 645 C C . GLY A 1 82 ? 0.137 -18.962 -11.007 1.00 88.75 82 GLY A C 1
ATOM 646 O O . GLY A 1 82 ? 1.011 -18.786 -10.160 1.00 88.75 82 GLY A O 1
ATOM 647 N N . THR A 1 83 ? -1.051 -18.358 -10.909 1.00 87.12 83 THR A N 1
ATOM 648 C CA . THR A 1 83 ? -1.378 -17.465 -9.793 1.00 87.12 83 THR A CA 1
ATOM 649 C C . THR A 1 83 ? -1.502 -18.239 -8.484 1.00 87.12 83 THR A C 1
ATOM 651 O O . THR A 1 83 ? -2.398 -19.061 -8.298 1.00 87.12 83 THR A O 1
ATOM 654 N N . CYS A 1 84 ? -0.620 -17.928 -7.533 1.00 87.56 84 CYS A N 1
ATOM 655 C CA . CYS A 1 84 ? -0.677 -18.459 -6.177 1.00 87.56 84 CYS A CA 1
ATOM 656 C C . CYS A 1 84 ? -1.839 -17.820 -5.407 1.00 87.56 84 CYS A C 1
ATOM 658 O O . CYS A 1 84 ? -1.796 -16.639 -5.054 1.00 87.56 84 CYS A O 1
ATOM 660 N N . TRP A 1 85 ? -2.868 -18.607 -5.108 1.00 87.12 85 TRP A N 1
ATOM 661 C CA . TRP A 1 85 ? -4.025 -18.159 -4.338 1.00 87.12 85 TRP A CA 1
ATOM 662 C C . TRP A 1 85 ? -3.813 -18.365 -2.839 1.00 87.12 85 TRP A C 1
ATOM 664 O O . TRP A 1 85 ? -3.457 -19.452 -2.388 1.00 87.12 85 TRP A O 1
ATOM 674 N N . GLN A 1 86 ? -4.097 -17.335 -2.046 1.00 85.88 86 GLN A N 1
ATOM 675 C CA . GLN A 1 86 ? -4.124 -17.418 -0.591 1.00 85.88 86 GLN A CA 1
ATOM 676 C C . GLN A 1 86 ? -5.568 -17.408 -0.091 1.00 85.88 86 GLN A C 1
ATOM 678 O O . GLN A 1 86 ? -6.355 -16.525 -0.437 1.00 85.88 86 GLN A O 1
ATOM 683 N N . ARG A 1 87 ? -5.918 -18.387 0.749 1.00 84.19 87 ARG A N 1
ATOM 684 C CA . ARG A 1 87 ? -7.211 -18.428 1.439 1.00 84.19 87 ARG A CA 1
ATOM 685 C C . ARG A 1 87 ? -7.160 -17.560 2.690 1.00 84.19 87 ARG A C 1
ATOM 687 O O . ARG A 1 87 ? -6.277 -17.723 3.524 1.00 84.19 87 ARG A O 1
ATOM 694 N N . VAL A 1 88 ? -8.132 -16.666 2.824 1.00 83.81 88 VAL A N 1
ATOM 695 C CA . VAL A 1 88 ? -8.318 -15.804 3.992 1.00 83.81 88 VAL A CA 1
ATOM 696 C C . VAL A 1 88 ? -9.688 -16.100 4.586 1.00 83.81 88 VAL A C 1
ATOM 698 O O . VAL A 1 88 ? -10.694 -16.124 3.871 1.00 83.81 88 VAL A O 1
ATOM 701 N N . ARG A 1 89 ? -9.726 -16.352 5.897 1.00 81.62 89 ARG A N 1
ATOM 702 C CA . ARG A 1 89 ? -10.968 -16.473 6.660 1.00 81.62 89 ARG A CA 1
ATOM 703 C C . ARG A 1 89 ? -11.364 -15.080 7.133 1.00 81.62 89 ARG A C 1
ATOM 705 O O . ARG A 1 89 ? -10.623 -14.457 7.883 1.00 81.62 89 ARG A O 1
ATOM 712 N N . LEU A 1 90 ? -12.517 -14.601 6.682 1.00 78.31 90 LEU A N 1
ATOM 713 C CA . LEU A 1 90 ? -13.059 -13.319 7.113 1.00 78.31 90 LEU A CA 1
ATOM 714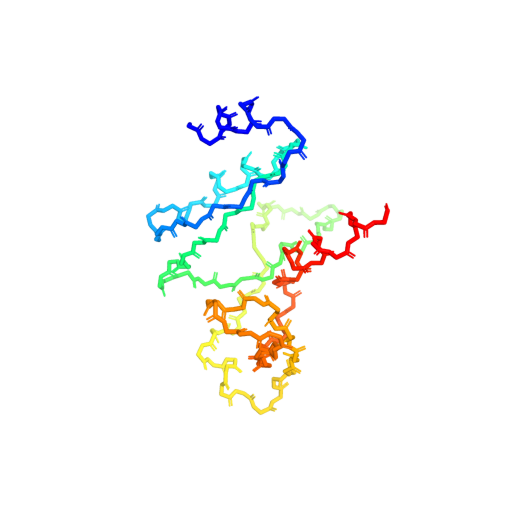 C C . LEU A 1 90 ? -14.039 -13.569 8.256 1.00 78.31 90 LEU A C 1
ATOM 716 O O . LEU A 1 90 ? -15.157 -14.038 8.034 1.00 78.31 90 LEU A O 1
ATOM 720 N N . THR A 1 91 ? -13.593 -13.304 9.479 1.00 72.25 91 THR A N 1
ATOM 721 C CA . THR A 1 91 ? -14.453 -13.316 10.665 1.00 72.25 91 THR A CA 1
ATOM 722 C C . THR A 1 91 ? -15.282 -12.028 10.674 1.00 72.25 91 THR A C 1
ATOM 724 O O . THR A 1 91 ? -14.753 -10.964 10.364 1.00 72.25 91 THR A O 1
ATOM 727 N N . HIS A 1 92 ? -16.578 -12.117 10.987 1.00 68.31 92 HIS A N 1
ATOM 728 C CA . HIS A 1 92 ? -17.506 -10.970 11.044 1.00 68.31 92 HIS A CA 1
ATOM 729 C C . HIS A 1 92 ? -17.732 -10.229 9.711 1.00 68.31 92 HIS A C 1
ATOM 731 O O . HIS A 1 92 ? -17.974 -9.024 9.681 1.00 68.31 92 HIS A O 1
ATOM 737 N N . TRP A 1 93 ? -17.682 -10.946 8.587 1.00 69.56 93 TRP A N 1
ATOM 738 C CA . TRP A 1 93 ? -18.029 -10.389 7.278 1.00 69.56 93 TRP A CA 1
ATOM 739 C C . TRP A 1 93 ? -19.527 -10.053 7.208 1.00 69.56 93 TRP A C 1
ATOM 741 O O . TRP A 1 93 ? -20.321 -10.986 7.152 1.00 69.56 93 TRP A O 1
ATOM 751 N N . TYR A 1 94 ? -19.884 -8.758 7.205 1.00 56.09 94 TYR A N 1
ATOM 752 C CA . TYR A 1 94 ? -21.263 -8.233 7.131 1.00 56.09 94 TYR A CA 1
ATOM 753 C C . TYR A 1 94 ? -22.275 -9.113 7.884 1.00 56.09 94 TYR A C 1
ATOM 755 O O . TYR A 1 94 ? -23.052 -9.819 7.255 1.00 56.09 94 TYR A O 1
ATOM 763 N N . GLU A 1 95 ? -22.194 -9.120 9.217 1.00 58.38 95 GLU A N 1
ATOM 764 C CA . GLU A 1 95 ? -23.173 -9.754 10.117 1.00 58.38 95 GLU A CA 1
ATOM 765 C C . GLU A 1 95 ? -23.757 -11.096 9.626 1.00 58.38 95 GLU A C 1
ATOM 767 O O . GLU A 1 95 ? -24.921 -11.202 9.253 1.00 58.38 95 GLU A O 1
ATOM 772 N N . GLN A 1 96 ? -22.959 -12.164 9.671 1.00 47.12 96 GLN A N 1
ATOM 773 C CA . GLN A 1 96 ? -23.480 -13.533 9.700 1.00 47.12 96 GLN A CA 1
ATOM 774 C C . GLN A 1 96 ? -22.750 -14.328 10.784 1.00 47.12 96 GLN A C 1
ATOM 776 O O . GLN A 1 96 ? -21.519 -14.332 10.856 1.00 47.12 96 GLN A O 1
ATOM 781 N N . GLY A 1 97 ? -23.537 -14.931 11.679 1.00 53.81 97 GLY A N 1
ATOM 782 C CA . GLY A 1 97 ? -23.088 -15.565 12.915 1.00 53.81 97 GLY A CA 1
ATOM 783 C C . GLY A 1 97 ? -22.003 -16.620 12.714 1.00 53.81 97 GLY A C 1
ATOM 784 O O . GLY A 1 97 ? -22.064 -17.386 11.764 1.00 53.81 97 GLY A O 1
ATOM 785 N N . GLN A 1 98 ? -21.028 -16.615 13.629 1.00 52.88 98 GLN A N 1
AT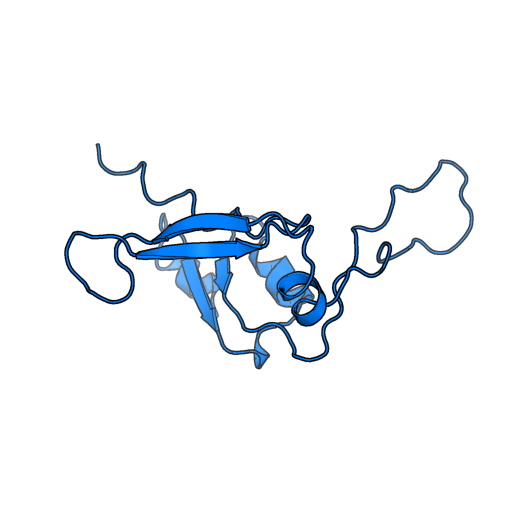OM 786 C CA . GLN A 1 98 ? -20.013 -17.627 13.997 1.00 52.88 98 GLN A CA 1
ATOM 787 C C . GLN A 1 98 ? -19.310 -18.483 12.907 1.00 52.88 98 GLN A C 1
ATOM 789 O O . GLN A 1 98 ? -18.419 -19.261 13.235 1.00 52.88 98 GLN A O 1
ATOM 794 N N . GLY A 1 99 ? -19.587 -18.305 11.615 1.00 57.31 99 GLY A N 1
ATOM 795 C CA . GLY A 1 99 ? -18.984 -19.028 10.498 1.00 57.31 99 GLY A CA 1
ATOM 796 C C . GLY A 1 99 ? -18.304 -18.061 9.536 1.00 57.31 99 GLY A C 1
ATOM 797 O O . GLY A 1 99 ? -18.934 -17.509 8.640 1.00 57.31 99 GLY A O 1
ATOM 798 N N . GLY A 1 100 ? -17.003 -17.823 9.716 1.00 61.53 100 GLY A N 1
ATOM 799 C CA . GLY A 1 100 ? -16.246 -16.929 8.835 1.00 61.53 100 GLY A CA 1
ATOM 800 C C . GLY A 1 100 ? -16.257 -17.395 7.371 1.00 61.53 100 GLY A C 1
ATOM 801 O O . GLY A 1 100 ? -16.045 -18.574 7.083 1.00 61.53 100 GLY A O 1
ATOM 802 N N . ARG A 1 101 ? -16.453 -16.471 6.420 1.00 68.69 101 ARG A N 1
ATOM 803 C CA . ARG A 1 101 ? -16.451 -16.789 4.981 1.00 68.69 101 ARG A CA 1
ATOM 804 C C . ARG A 1 101 ? -15.018 -16.889 4.465 1.00 68.69 101 ARG A C 1
ATOM 806 O O . ARG A 1 101 ? -14.230 -15.953 4.602 1.00 68.69 101 ARG A O 1
ATOM 813 N N . LEU A 1 102 ? -14.686 -18.011 3.830 1.00 71.62 102 LEU A N 1
ATOM 814 C CA . LEU A 1 102 ? -13.416 -18.178 3.122 1.00 71.62 102 LEU A CA 1
ATOM 815 C C . LEU A 1 102 ? -13.451 -17.413 1.795 1.00 71.62 102 LEU A C 1
ATOM 817 O O . LEU A 1 102 ? -14.367 -17.579 0.986 1.00 71.62 102 LEU A O 1
ATOM 821 N N . LYS A 1 103 ? -12.435 -16.585 1.567 1.00 78.88 103 LYS A N 1
ATOM 822 C CA . LYS A 1 103 ? -12.196 -15.881 0.304 1.00 78.88 103 LYS A CA 1
ATOM 823 C C . LYS A 1 103 ? -10.782 -16.179 -0.179 1.00 78.88 103 LYS A C 1
ATOM 825 O O . LYS A 1 103 ? -9.853 -16.246 0.623 1.00 78.88 103 LYS A O 1
ATOM 830 N N . SER A 1 104 ? -10.622 -16.383 -1.481 1.00 79.50 104 SER A N 1
ATOM 831 C CA . SER A 1 104 ? -9.320 -16.557 -2.124 1.00 79.50 104 SER A CA 1
ATOM 832 C C . SER A 1 104 ? -8.869 -15.237 -2.738 1.00 79.50 104 SER A C 1
ATOM 834 O O . SER A 1 104 ? -9.601 -14.641 -3.526 1.00 79.50 104 SER A O 1
ATOM 836 N N . PHE A 1 105 ? -7.660 -14.804 -2.401 1.00 80.06 105 PHE A N 1
ATOM 837 C CA . PHE A 1 105 ? -7.027 -13.622 -2.978 1.00 80.06 105 PHE A CA 1
ATOM 838 C C . PHE A 1 105 ? -5.732 -14.027 -3.688 1.00 80.06 105 PHE A C 1
ATOM 840 O O . PHE A 1 105 ? -5.029 -14.909 -3.182 1.00 80.06 105 PHE A O 1
ATOM 847 N N . PRO A 1 106 ? -5.395 -13.418 -4.839 1.00 75.38 106 PRO A N 1
ATOM 848 C CA . PRO A 1 106 ? -4.100 -13.647 -5.458 1.00 75.38 106 PRO A CA 1
ATOM 849 C C . PRO A 1 106 ? -3.011 -13.112 -4.524 1.00 75.38 106 PRO A C 1
ATOM 851 O O . PRO A 1 106 ? -3.108 -11.995 -4.009 1.00 75.38 106 PRO A O 1
ATOM 854 N N . ARG A 1 107 ? -1.968 -13.908 -4.289 1.00 76.81 107 ARG A N 1
ATOM 855 C CA . ARG A 1 107 ? -0.786 -13.453 -3.561 1.00 76.81 107 ARG A CA 1
ATOM 856 C C . ARG A 1 107 ? -0.009 -12.507 -4.473 1.00 76.81 107 ARG A C 1
ATOM 858 O O . ARG A 1 107 ? 0.691 -12.951 -5.377 1.00 76.81 107 ARG A O 1
ATOM 865 N N . LEU A 1 108 ? -0.159 -11.203 -4.256 1.00 69.38 108 LEU A N 1
ATOM 866 C CA . LEU A 1 108 ? 0.635 -10.199 -4.960 1.00 69.38 108 LEU A CA 1
ATOM 867 C C . LEU A 1 108 ? 2.035 -10.084 -4.328 1.00 69.38 108 LEU A C 1
ATOM 869 O O . LEU A 1 108 ? 2.153 -10.217 -3.107 1.00 69.38 108 LEU A O 1
ATOM 873 N N . PRO A 1 109 ? 3.085 -9.807 -5.127 1.00 56.66 109 PRO A N 1
ATOM 874 C CA . PRO A 1 109 ? 4.453 -9.624 -4.626 1.00 56.66 109 PRO A CA 1
ATOM 875 C C . PRO A 1 109 ? 4.585 -8.391 -3.718 1.00 56.66 109 PRO A C 1
ATOM 877 O O . PRO A 1 109 ? 5.444 -8.351 -2.843 1.00 56.66 109 PRO A O 1
ATOM 880 N N . PHE A 1 110 ? 3.688 -7.412 -3.871 1.00 54.78 110 PHE A N 1
ATOM 881 C CA . PHE A 1 110 ? 3.525 -6.294 -2.946 1.00 54.78 110 PHE A CA 1
ATOM 882 C C . PHE A 1 110 ? 2.393 -6.633 -1.990 1.00 54.78 110 PHE A C 1
ATOM 884 O O . PHE A 1 110 ? 1.232 -6.712 -2.395 1.00 54.78 110 PHE A O 1
ATOM 891 N N . GLY A 1 111 ? 2.749 -6.915 -0.738 1.00 46.31 111 GLY A N 1
ATOM 892 C CA . GLY A 1 111 ? 1.826 -7.418 0.267 1.00 46.31 111 GLY A CA 1
ATOM 893 C C . GLY A 1 111 ? 0.564 -6.564 0.380 1.00 46.31 111 GLY A C 1
ATOM 894 O O . GLY A 1 111 ? 0.602 -5.436 0.853 1.00 46.31 111 GLY A O 1
ATOM 895 N N . ILE A 1 112 ? -0.586 -7.157 0.055 1.00 45.16 112 ILE A N 1
ATOM 896 C CA . ILE A 1 112 ? -1.900 -6.685 0.533 1.00 45.16 112 ILE A CA 1
ATOM 897 C C . ILE A 1 112 ? -2.030 -6.985 2.056 1.00 45.16 112 ILE A C 1
ATOM 899 O O . ILE A 1 112 ? -3.003 -6.640 2.723 1.00 45.16 112 ILE A O 1
ATOM 903 N N . THR A 1 113 ? -1.024 -7.633 2.649 1.00 38.69 113 THR A N 1
ATOM 904 C CA . THR A 1 113 ? -1.111 -8.377 3.908 1.00 38.69 113 THR A CA 1
ATOM 905 C C . THR A 1 113 ? -0.573 -7.632 5.133 1.00 38.69 113 THR A C 1
ATOM 907 O O . THR A 1 113 ? 0.059 -8.252 5.981 1.00 38.69 113 THR A O 1
ATOM 910 N N . GLN A 1 114 ? -0.820 -6.326 5.279 1.00 36.12 114 GLN A N 1
ATOM 911 C CA . GLN A 1 114 ? -0.482 -5.624 6.535 1.00 36.12 114 GLN A CA 1
ATOM 912 C C . GLN A 1 114 ? -1.669 -5.046 7.314 1.00 36.12 114 GLN A C 1
ATOM 914 O O . GLN A 1 114 ? -1.477 -4.579 8.429 1.00 36.12 114 GLN A O 1
ATOM 919 N N . ALA A 1 115 ? -2.901 -5.145 6.805 1.00 35.56 115 ALA A N 1
ATOM 920 C CA . ALA A 1 115 ? -4.077 -4.630 7.520 1.00 35.56 115 ALA A CA 1
ATOM 921 C C . ALA A 1 115 ? -4.913 -5.698 8.253 1.00 35.56 115 ALA A C 1
ATOM 923 O O . ALA A 1 115 ? -5.757 -5.344 9.067 1.00 35.56 115 ALA A O 1
ATOM 924 N N . PHE A 1 116 ? -4.697 -6.995 8.002 1.00 31.92 116 PHE A N 1
ATOM 925 C CA . PHE A 1 116 ? -5.565 -8.056 8.546 1.00 31.92 116 PHE A CA 1
ATOM 926 C C . PHE A 1 116 ? -4.986 -8.822 9.745 1.00 31.92 116 PHE A C 1
ATOM 928 O O . PHE A 1 116 ? -5.689 -9.643 10.323 1.00 31.92 116 PHE A O 1
ATOM 935 N N . HIS A 1 117 ? -3.736 -8.567 10.147 1.00 29.06 117 HIS A N 1
ATOM 936 C CA . HIS A 1 117 ? -3.076 -9.341 11.212 1.00 29.06 117 HIS A CA 1
ATOM 937 C C . HIS A 1 117 ? -3.160 -8.701 12.616 1.00 29.06 117 HIS A C 1
ATOM 939 O O . HIS A 1 117 ? -2.582 -9.213 13.570 1.00 29.06 117 HIS A O 1
ATOM 945 N N . LEU A 1 118 ? -3.883 -7.593 12.789 1.00 29.81 118 LEU A N 1
ATOM 946 C CA . LEU A 1 118 ? -3.958 -6.878 14.071 1.00 29.81 118 LEU A CA 1
ATOM 947 C C . LEU A 1 118 ? -5.411 -6.666 14.511 1.00 29.81 118 LEU A C 1
ATOM 949 O O . LEU A 1 118 ? -5.872 -5.545 14.672 1.00 29.81 118 LEU A O 1
ATOM 953 N N . SER A 1 119 ? -6.152 -7.758 14.701 1.00 29.89 119 SER A N 1
ATOM 954 C CA . SER A 1 119 ? -7.396 -7.720 15.490 1.00 29.89 119 SER A CA 1
ATOM 955 C C . SER A 1 119 ? -7.717 -9.064 16.159 1.00 29.89 119 SER A C 1
ATOM 957 O O . SER A 1 119 ? -8.871 -9.448 16.283 1.00 29.89 119 SER A O 1
ATOM 959 N N . LEU A 1 120 ? -6.687 -9.818 16.564 1.00 31.11 120 LEU A N 1
ATOM 960 C CA . LEU A 1 120 ? -6.863 -11.083 17.298 1.00 31.11 120 LEU A CA 1
ATOM 961 C C . LEU A 1 120 ? -5.957 -11.239 18.532 1.00 31.11 120 LEU A C 1
ATOM 963 O O . LEU A 1 120 ? -5.989 -12.280 19.175 1.00 31.11 120 LEU A O 1
ATOM 967 N N . CYS A 1 121 ? -5.217 -10.200 18.929 1.00 27.97 121 CYS A N 1
ATOM 968 C CA . CYS A 1 121 ? -4.470 -10.187 20.192 1.00 27.97 121 CYS A CA 1
ATOM 969 C C . CYS A 1 121 ? -4.632 -8.835 20.902 1.00 27.97 121 CYS A C 1
ATOM 971 O O . CYS A 1 121 ? -3.723 -8.014 20.898 1.00 27.97 121 CYS A O 1
ATOM 973 N N . ALA A 1 122 ? -5.817 -8.583 21.453 1.00 27.14 122 ALA A N 1
ATOM 974 C CA . ALA A 1 122 ? -6.055 -7.606 22.523 1.00 27.14 122 ALA A CA 1
ATOM 975 C C . ALA A 1 122 ? -7.401 -7.961 23.174 1.00 27.14 122 ALA A C 1
ATOM 977 O O . ALA A 1 122 ? -8.406 -7.281 22.993 1.00 27.14 122 ALA A O 1
ATOM 978 N N . GLY A 1 123 ? -7.426 -9.128 23.811 1.00 30.67 123 GLY A N 1
ATOM 979 C CA . GLY A 1 123 ? -8.611 -9.741 24.401 1.00 30.67 123 GLY A CA 1
ATOM 980 C C . GLY A 1 123 ? -8.240 -10.984 25.205 1.00 30.67 123 GLY A C 1
ATOM 981 O O . GLY A 1 123 ? -8.862 -12.022 25.023 1.00 30.67 123 GLY A O 1
ATOM 982 N N . CYS A 1 124 ? -7.182 -10.866 26.009 1.00 32.69 124 CYS A N 1
ATOM 983 C CA . CYS A 1 124 ? -6.936 -11.628 27.230 1.00 32.69 124 CYS A CA 1
ATOM 984 C C . CYS A 1 124 ? -6.477 -10.617 28.280 1.00 32.69 124 CYS A C 1
ATOM 986 O O . CYS A 1 124 ? -5.688 -9.721 27.890 1.00 32.69 124 CYS A O 1
#

Organism: NCBI:txid2592048

pLDDT: mean 77.83, std 18.69, range [27.14, 94.56]

InterPro domains:
  IPR038721 Transposase IS701-like, DDE domain [PF13546] (2-96)

Foldseek 3Di:
DVVVVCVVDDPDAAEAEDEQVPQDPVNQVVCCPPRHHHYHYDHDPPDWDFAQFDDDDVPDDDDGDRTHHTDDDPVVLVVDPPFDWDWDFADPDPDDPDGTDIDIDGCDPPDPPDPPPPDPPDDD

Sequence (124 aa):
MLRMVQRWCPGQQLVVVADGTYAMIAWLHNLQQRRPITVITRLRLNAALYEPAPERAVGQMGRPWLKGNRLPTLASTVQASGTCWQRVRLTHWYEQGQGGRLKSFPRLPFGITQAFHLSLCAGC

Radius of gyration: 18.36 Å; chains: 1; bounding box: 52×37×44 Å